Protein AF-A0AAI8XSN9-F1 (afdb_monomer_lite)

Foldseek 3Di:
DDDPPDDAADALVVLCVVVVHDLVNLLVLLVVLVQPDDDDSVNVVCQQVQQDPDDPSSLCSSCVSSVHHSSRYDTDHRDPPCVVVPD

Sequence (87 aa):
MQSTVRGPQVRIRDYREALGISVNHLVDRIKETGYEGSVHPDTIRNVELGHKRASKPLMTAWAKALGLVPLDVWQPEPSKSSRDRVA

Organism: Mycolicibacterium mageritense (NCBI:txid53462)

Radius of gyration: 14.23 Å; chains: 1; bounding box: 39×33×40 Å

InterPro domains:
  IPR001387 Cro/C1-type, helix-turn-helix domain [cd00093] (11-72)
  IPR010982 Lambda repressor-like, DNA-binding domain superfamily [G3DSA:1.10.260.40] (9-75)

pLDDT: mean 86.19, std 15.35, range [42.5, 97.88]

Secondary structure (DSSP, 8-state):
-----PPPPEEHHHHHHHTT--HHHHHHHHHHTT--S---HHHHHHHHTTSSPPPHHHHHHHHHHTT--TTSEE-PPPP--GGGG--

Structure (mmCIF, N/CA/C/O backbone):
data_AF-A0AAI8XSN9-F1
#
_entry.id   AF-A0AAI8XSN9-F1
#
loop_
_atom_site.group_PDB
_atom_site.id
_atom_site.type_symbol
_atom_site.label_atom_id
_atom_site.label_alt_id
_atom_site.label_comp_id
_atom_site.label_asym_id
_atom_site.label_entity_id
_atom_site.label_seq_id
_atom_site.pdbx_PDB_ins_code
_atom_site.Cartn_x
_atom_site.Cartn_y
_atom_site.Cartn_z
_atom_site.occupancy
_atom_site.B_iso_or_equiv
_atom_site.auth_seq_id
_atom_site.auth_comp_id
_atom_site.auth_asym_id
_atom_site.auth_atom_id
_atom_site.pdbx_PDB_model_num
ATOM 1 N N . MET A 1 1 ? 14.074 -22.201 18.991 1.00 48.66 1 MET A N 1
ATOM 2 C CA . MET A 1 1 ? 13.422 -21.025 18.374 1.00 48.66 1 MET A CA 1
ATOM 3 C C . MET A 1 1 ? 12.191 -21.529 17.644 1.00 48.66 1 MET A C 1
ATOM 5 O O . MET A 1 1 ? 12.349 -22.306 16.714 1.00 48.66 1 MET A O 1
ATOM 9 N N . GLN A 1 2 ? 10.985 -21.211 18.119 1.00 45.81 2 GLN A N 1
ATOM 10 C CA . GLN A 1 2 ? 9.757 -21.650 17.449 1.00 45.81 2 GLN A CA 1
ATOM 11 C C . GLN A 1 2 ? 9.594 -20.837 16.162 1.00 45.81 2 GLN A C 1
ATOM 13 O O . GLN A 1 2 ? 9.420 -19.622 16.205 1.00 45.81 2 GLN A O 1
ATOM 18 N N . SER A 1 3 ? 9.701 -21.499 15.015 1.00 49.84 3 SER A N 1
ATOM 19 C CA . SER A 1 3 ? 9.297 -20.952 13.726 1.00 49.84 3 SER A CA 1
ATOM 20 C C . SER A 1 3 ? 7.776 -20.830 13.727 1.00 49.84 3 SER A C 1
ATOM 22 O O . SER A 1 3 ? 7.075 -21.823 13.547 1.00 49.84 3 SER A O 1
ATOM 24 N N . THR A 1 4 ? 7.256 -19.629 13.979 1.00 57.41 4 THR A N 1
ATOM 25 C CA . THR A 1 4 ? 5.835 -19.334 13.779 1.00 57.41 4 THR A CA 1
ATOM 26 C C . THR A 1 4 ? 5.517 -19.592 12.310 1.00 57.41 4 THR A C 1
ATOM 28 O O . THR A 1 4 ? 5.985 -18.859 11.438 1.00 57.41 4 THR A O 1
ATOM 31 N N . VAL A 1 5 ? 4.774 -20.663 12.031 1.00 58.06 5 VAL A N 1
ATOM 32 C CA . VAL A 1 5 ? 4.259 -20.954 10.693 1.00 58.06 5 VAL A CA 1
ATOM 33 C C . VAL A 1 5 ? 3.358 -19.783 10.310 1.00 58.06 5 VAL A C 1
ATOM 35 O O . VAL A 1 5 ? 2.313 -19.574 10.921 1.00 58.06 5 VAL A O 1
ATOM 38 N N . ARG A 1 6 ? 3.811 -18.953 9.367 1.00 63.38 6 ARG A N 1
ATOM 39 C CA . ARG A 1 6 ? 3.008 -17.860 8.813 1.00 63.38 6 ARG A CA 1
ATOM 40 C C . ARG A 1 6 ? 2.088 -18.443 7.746 1.00 63.38 6 ARG A C 1
ATOM 42 O O . ARG A 1 6 ? 2.511 -19.323 6.998 1.00 63.38 6 ARG A O 1
ATOM 49 N N . GLY A 1 7 ? 0.843 -17.973 7.706 1.00 67.81 7 GLY A N 1
ATOM 50 C CA . GLY A 1 7 ? -0.103 -18.333 6.651 1.00 67.81 7 GLY A CA 1
ATOM 51 C C . GLY A 1 7 ? 0.397 -17.921 5.256 1.00 67.81 7 GLY A C 1
ATOM 52 O O . GLY A 1 7 ? 1.417 -17.234 5.138 1.00 67.81 7 GLY A O 1
ATOM 53 N N . PRO A 1 8 ? -0.295 -18.345 4.185 1.00 78.94 8 PRO A N 1
ATOM 54 C CA . PRO A 1 8 ? 0.067 -17.961 2.826 1.00 78.94 8 PRO A CA 1
ATOM 55 C C . PRO A 1 8 ? 0.009 -16.437 2.661 1.00 78.94 8 PRO A C 1
ATOM 57 O O . PRO A 1 8 ? -0.953 -15.797 3.079 1.00 78.94 8 PRO A O 1
ATOM 60 N N . GLN A 1 9 ? 1.033 -15.862 2.031 1.00 87.94 9 GLN A N 1
ATOM 61 C CA . GLN A 1 9 ? 1.055 -14.436 1.708 1.00 87.94 9 GLN A CA 1
ATOM 62 C C . GLN A 1 9 ? 0.328 -14.173 0.383 1.00 87.94 9 GLN A C 1
ATOM 64 O O . GLN A 1 9 ? 0.508 -14.910 -0.588 1.00 87.94 9 GLN A O 1
ATOM 69 N N . VAL A 1 10 ? -0.426 -13.077 0.306 1.00 89.62 10 VAL A N 1
ATOM 70 C CA . VAL A 1 10 ? -1.088 -12.600 -0.917 1.00 89.62 10 VAL A CA 1
ATOM 71 C C . VAL A 1 10 ? -0.299 -11.459 -1.557 1.00 89.62 10 VAL A C 1
ATOM 73 O O . VAL A 1 10 ? 0.321 -10.641 -0.875 1.00 89.62 10 VAL A O 1
ATOM 76 N N . ARG A 1 11 ? -0.301 -11.376 -2.890 1.00 93.62 11 ARG A N 1
ATOM 77 C CA . ARG A 1 11 ? 0.315 -10.239 -3.576 1.00 93.62 11 ARG A CA 1
ATOM 78 C C . ARG A 1 11 ? -0.505 -8.986 -3.286 1.00 93.62 11 ARG A C 1
ATOM 80 O O . ARG A 1 11 ? -1.713 -8.961 -3.505 1.00 93.62 11 ARG A O 1
ATOM 87 N N . ILE A 1 12 ? 0.157 -7.920 -2.845 1.00 92.75 12 ILE A N 1
ATOM 88 C CA . ILE A 1 12 ? -0.529 -6.710 -2.374 1.00 92.75 12 ILE A CA 1
ATOM 89 C C . ILE A 1 12 ? -1.395 -6.039 -3.456 1.00 92.75 12 ILE A C 1
ATOM 91 O O . ILE A 1 12 ? -2.454 -5.489 -3.157 1.00 92.75 12 ILE A O 1
ATOM 95 N N . ARG A 1 13 ? -0.968 -6.146 -4.722 1.00 95.62 13 ARG A N 1
ATOM 96 C CA . ARG A 1 13 ? -1.728 -5.700 -5.895 1.00 95.62 13 ARG A CA 1
ATOM 97 C C . ARG A 1 13 ? -3.031 -6.484 -6.045 1.00 95.62 13 ARG A C 1
ATOM 99 O O . ARG A 1 13 ? -4.090 -5.876 -6.137 1.00 95.62 13 ARG A O 1
ATOM 106 N N . ASP A 1 14 ? -2.940 -7.810 -6.064 1.00 95.31 14 ASP A N 1
ATOM 107 C CA . ASP A 1 14 ? -4.076 -8.694 -6.339 1.00 95.31 14 ASP A CA 1
ATOM 108 C C . ASP A 1 14 ? -5.157 -8.512 -5.268 1.00 95.31 14 ASP A C 1
ATOM 110 O O . ASP A 1 14 ? -6.342 -8.439 -5.578 1.00 95.31 14 ASP A O 1
ATOM 114 N N . TYR A 1 15 ? -4.746 -8.326 -4.009 1.00 94.75 15 TYR A N 1
ATOM 115 C CA . TYR A 1 15 ? -5.675 -8.015 -2.928 1.00 94.75 15 TYR A CA 1
ATOM 116 C C . TYR A 1 15 ? -6.344 -6.641 -3.095 1.00 94.75 15 TYR A C 1
ATOM 118 O O . TYR A 1 15 ? -7.555 -6.519 -2.924 1.00 94.75 15 TYR A O 1
ATOM 126 N N . ARG A 1 16 ? -5.591 -5.599 -3.484 1.00 96.50 16 ARG A N 1
ATOM 127 C CA . ARG A 1 16 ? -6.176 -4.284 -3.802 1.00 96.50 16 ARG A CA 1
ATOM 128 C C . ARG A 1 16 ? -7.212 -4.398 -4.927 1.00 96.50 16 ARG A C 1
ATOM 130 O O . ARG A 1 16 ? -8.285 -3.805 -4.827 1.00 96.50 16 ARG A O 1
ATOM 137 N N . GLU A 1 17 ? -6.879 -5.123 -5.993 1.00 97.19 17 GLU A N 1
ATOM 138 C CA . GLU A 1 17 ? -7.757 -5.325 -7.149 1.00 97.19 17 GLU A CA 1
ATOM 139 C C . GLU A 1 17 ? -9.015 -6.117 -6.771 1.00 97.19 17 GLU A C 1
ATOM 141 O O . GLU A 1 17 ? -10.111 -5.710 -7.151 1.00 97.19 17 GLU A O 1
ATOM 146 N N . ALA A 1 18 ? -8.889 -7.162 -5.947 1.00 95.44 18 ALA A N 1
ATOM 147 C CA . ALA A 1 18 ? -10.023 -7.931 -5.431 1.00 95.44 18 ALA A CA 1
ATOM 148 C C . ALA A 1 18 ? -10.989 -7.086 -4.579 1.00 95.44 18 ALA A C 1
ATOM 150 O O . ALA A 1 18 ? -12.194 -7.325 -4.592 1.00 95.44 18 ALA A O 1
ATOM 151 N N . LEU A 1 19 ? -10.479 -6.067 -3.879 1.00 94.44 19 LEU A N 1
ATOM 152 C CA . LEU A 1 19 ? -11.293 -5.099 -3.137 1.00 94.44 19 LEU A CA 1
ATOM 153 C C . LEU A 1 19 ? -11.908 -3.996 -4.019 1.00 94.44 19 LEU A C 1
ATOM 155 O O . LEU A 1 19 ? -12.602 -3.123 -3.499 1.00 94.44 19 LEU A O 1
ATOM 159 N N . GLY A 1 20 ? -11.628 -3.969 -5.326 1.00 97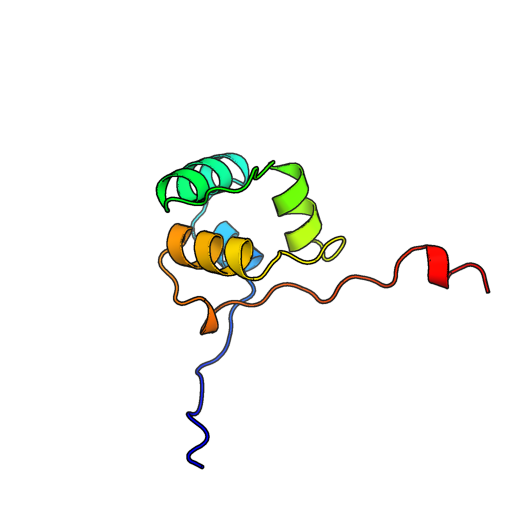.00 20 GLY A N 1
ATOM 160 C CA . GLY A 1 20 ? -12.095 -2.909 -6.227 1.00 97.00 20 GLY A CA 1
ATOM 161 C C . GLY A 1 20 ? -11.496 -1.528 -5.925 1.00 97.00 20 GLY A C 1
ATOM 162 O O . GLY A 1 20 ? -12.040 -0.504 -6.338 1.00 97.00 20 GLY A O 1
ATOM 163 N N . ILE A 1 21 ? -10.378 -1.467 -5.193 1.00 96.69 21 ILE A N 1
ATOM 164 C CA . ILE A 1 21 ? -9.750 -0.208 -4.782 1.00 96.69 21 ILE A CA 1
ATOM 165 C C . ILE A 1 21 ? -8.835 0.295 -5.901 1.00 96.69 21 ILE A C 1
ATOM 167 O O . ILE A 1 21 ? -7.894 -0.382 -6.321 1.00 96.69 21 ILE A O 1
ATOM 171 N N . SER A 1 22 ? -9.068 1.521 -6.370 1.00 97.88 22 SER A N 1
ATOM 172 C CA . SER A 1 22 ? -8.166 2.179 -7.319 1.00 97.88 22 SER A CA 1
ATOM 173 C C . SER A 1 22 ? -6.854 2.597 -6.645 1.00 97.88 22 SER A C 1
ATOM 175 O O . SER A 1 22 ? -6.790 2.796 -5.434 1.00 97.88 22 SER A O 1
ATOM 177 N N . VAL A 1 23 ? -5.791 2.789 -7.431 1.00 97.75 23 VAL A N 1
ATOM 178 C CA . VAL A 1 23 ? -4.499 3.268 -6.904 1.00 97.75 23 VAL A CA 1
ATOM 179 C C . VAL A 1 23 ? -4.631 4.634 -6.218 1.00 97.75 23 VAL A C 1
ATOM 181 O O . VAL A 1 23 ? -4.019 4.850 -5.177 1.00 97.75 23 VAL A O 1
ATOM 184 N N . ASN A 1 24 ? -5.439 5.543 -6.768 1.00 97.19 24 ASN A N 1
ATOM 185 C CA . ASN A 1 24 ? -5.642 6.866 -6.170 1.00 97.19 24 ASN A CA 1
ATOM 186 C C . ASN A 1 24 ? -6.351 6.753 -4.815 1.00 97.19 24 ASN A C 1
ATOM 188 O O . ASN A 1 24 ? -5.893 7.330 -3.838 1.00 97.19 24 ASN A O 1
ATOM 192 N N . HIS A 1 25 ? -7.395 5.925 -4.731 1.00 97.56 25 HIS A N 1
ATOM 193 C CA . HIS A 1 25 ? -8.093 5.692 -3.469 1.00 97.56 25 HIS A CA 1
ATOM 194 C C . HIS A 1 25 ? -7.181 5.015 -2.433 1.00 97.56 25 HIS A C 1
ATOM 196 O O . HIS A 1 25 ? -7.196 5.372 -1.259 1.00 97.56 25 HIS A O 1
ATOM 202 N N . LEU A 1 26 ? -6.325 4.080 -2.855 1.00 97.38 26 LEU A N 1
ATOM 203 C CA . LEU A 1 26 ? -5.314 3.506 -1.969 1.00 97.38 26 LEU A CA 1
ATOM 204 C C . LEU A 1 26 ? -4.358 4.575 -1.417 1.00 97.38 26 LEU A C 1
ATOM 206 O O . LEU A 1 26 ? -4.032 4.536 -0.235 1.00 97.38 26 LEU A O 1
ATOM 210 N N . VAL A 1 27 ? -3.888 5.502 -2.255 1.00 97.06 27 VAL A N 1
ATOM 211 C CA . VAL A 1 27 ? -3.002 6.594 -1.821 1.00 97.06 27 VAL A CA 1
ATOM 212 C C . VAL A 1 27 ? -3.653 7.413 -0.709 1.00 97.06 27 VAL A C 1
ATOM 214 O O . VAL A 1 27 ? -2.987 7.722 0.277 1.00 97.06 27 VAL A O 1
ATOM 217 N N . ASP A 1 28 ? -4.943 7.713 -0.828 1.00 95.88 28 ASP A N 1
ATOM 218 C CA . ASP A 1 28 ? -5.668 8.454 0.204 1.00 95.88 28 ASP A CA 1
ATOM 219 C C . ASP A 1 28 ? -5.803 7.638 1.496 1.00 95.88 28 ASP A C 1
ATOM 221 O O . ASP A 1 28 ? -5.427 8.122 2.563 1.00 95.88 28 ASP A O 1
ATOM 225 N N . ARG A 1 29 ? -6.152 6.350 1.397 1.00 97.00 29 ARG A N 1
ATOM 226 C CA . ARG A 1 29 ? -6.190 5.443 2.559 1.00 97.00 29 ARG A CA 1
ATOM 227 C C . ARG A 1 29 ? -4.831 5.277 3.240 1.00 97.00 29 ARG A C 1
ATOM 229 O O . ARG A 1 29 ? -4.770 5.128 4.454 1.00 97.00 29 ARG A O 1
ATOM 236 N N . ILE A 1 30 ? -3.723 5.301 2.493 1.00 96.44 30 ILE A N 1
ATOM 237 C CA . ILE A 1 30 ? -2.370 5.258 3.074 1.00 96.44 30 ILE A CA 1
ATOM 238 C C . ILE A 1 30 ? -2.105 6.511 3.914 1.00 96.44 30 ILE A C 1
ATOM 240 O O . ILE A 1 30 ? -1.556 6.387 5.011 1.00 96.44 30 ILE A O 1
ATOM 244 N N . LYS A 1 31 ? -2.514 7.700 3.452 1.00 93.50 31 LYS A N 1
ATOM 245 C CA . LYS A 1 31 ? -2.361 8.946 4.226 1.00 93.50 31 LYS A CA 1
ATOM 246 C C . LYS A 1 31 ? -3.146 8.883 5.538 1.00 93.50 31 LYS A C 1
ATOM 248 O O . LYS A 1 31 ? -2.623 9.272 6.577 1.00 93.50 31 LYS A O 1
ATOM 253 N N . GLU A 1 32 ? -4.345 8.302 5.512 1.00 93.75 32 GLU A N 1
ATOM 254 C CA . GLU A 1 32 ? -5.187 8.100 6.701 1.00 93.75 32 GLU A CA 1
ATOM 255 C C . GLU A 1 32 ? -4.549 7.174 7.754 1.00 93.75 32 GLU A C 1
ATOM 257 O O . GLU A 1 32 ? -4.920 7.227 8.924 1.00 93.75 32 GLU A O 1
ATOM 262 N N . THR A 1 33 ? -3.547 6.360 7.392 1.00 92.44 33 THR A N 1
ATOM 263 C CA . THR A 1 33 ? -2.827 5.510 8.363 1.00 92.44 33 THR A CA 1
ATOM 264 C C . THR A 1 33 ? -1.802 6.256 9.227 1.00 92.44 33 THR A C 1
ATOM 266 O O . THR A 1 33 ? -1.168 5.625 10.078 1.00 92.44 33 THR A O 1
ATOM 269 N N . GLY A 1 34 ? -1.605 7.562 9.006 1.00 89.31 34 GLY A N 1
ATOM 270 C CA . GLY A 1 34 ? -0.529 8.339 9.635 1.00 89.31 34 GLY A CA 1
ATOM 271 C C . GLY A 1 34 ? 0.835 8.098 8.983 1.00 89.31 34 GLY A C 1
ATOM 272 O O . GLY A 1 34 ? 1.869 8.116 9.647 1.00 89.31 34 GLY A O 1
ATOM 273 N N . TYR A 1 35 ? 0.854 7.779 7.685 1.00 92.81 35 TYR A N 1
ATOM 274 C CA . TYR A 1 35 ? 2.101 7.637 6.943 1.00 92.81 35 TYR A CA 1
ATOM 275 C C . TYR A 1 35 ? 2.717 9.016 6.669 1.00 92.81 35 TYR A C 1
ATOM 277 O O . TYR A 1 35 ? 2.233 9.758 5.823 1.00 92.81 35 TYR A O 1
ATOM 285 N N . GLU A 1 36 ? 3.826 9.317 7.345 1.00 88.44 36 GLU A N 1
ATOM 286 C CA . GLU A 1 36 ? 4.559 10.595 7.242 1.00 88.44 36 GLU A CA 1
ATOM 287 C C . GLU A 1 36 ? 5.337 10.779 5.920 1.00 88.44 36 GLU A C 1
ATOM 289 O O . GLU A 1 36 ? 5.958 11.813 5.680 1.00 88.44 36 GLU A O 1
ATOM 294 N N . GLY A 1 37 ? 5.369 9.761 5.054 1.00 86.75 37 GLY A N 1
A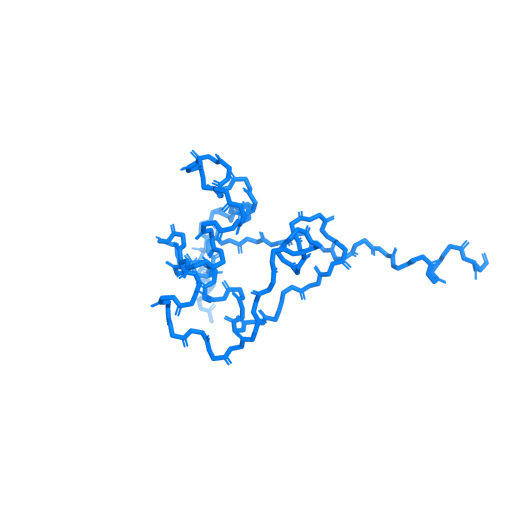TOM 295 C CA . GLY A 1 37 ? 6.058 9.838 3.76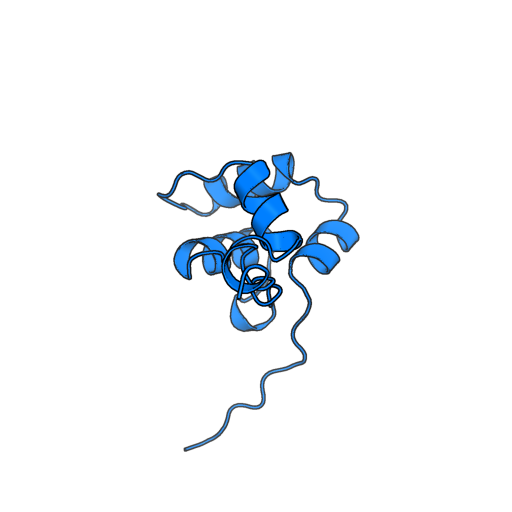7 1.00 86.75 37 GLY A CA 1
ATOM 296 C C . GLY A 1 37 ? 5.158 10.346 2.640 1.00 86.75 37 GLY A C 1
ATOM 297 O O . GLY A 1 37 ? 3.941 10.183 2.654 1.00 86.75 37 GLY A O 1
ATOM 298 N N . SER A 1 38 ? 5.770 10.889 1.586 1.00 86.88 38 SER A N 1
ATOM 299 C CA . SER A 1 38 ? 5.045 11.177 0.345 1.00 86.88 38 SER A CA 1
ATOM 300 C C . SER A 1 38 ? 4.790 9.885 -0.434 1.00 86.88 38 SER A C 1
ATOM 302 O O . SER A 1 38 ? 5.723 9.138 -0.745 1.00 86.88 38 SER A O 1
ATOM 304 N N . VAL A 1 39 ? 3.525 9.619 -0.767 1.00 92.06 39 VAL A N 1
ATOM 305 C CA . VAL A 1 39 ? 3.129 8.493 -1.616 1.00 92.06 39 VAL A CA 1
ATOM 306 C C . VAL A 1 39 ? 2.381 9.011 -2.844 1.00 92.06 39 VAL A C 1
ATOM 308 O O . VAL A 1 39 ? 1.342 9.658 -2.745 1.00 92.06 39 VAL A O 1
ATOM 311 N N . HIS A 1 40 ? 2.943 8.744 -4.023 1.00 94.94 40 HIS A N 1
ATOM 312 C CA . HIS A 1 40 ? 2.355 9.107 -5.312 1.00 94.94 40 HIS A CA 1
ATOM 313 C C . HIS A 1 40 ? 1.766 7.859 -5.990 1.00 94.94 40 HIS A C 1
ATOM 315 O O . HIS A 1 40 ? 2.369 6.784 -5.873 1.00 94.94 40 HIS A O 1
ATOM 321 N N . PRO A 1 41 ? 0.660 7.969 -6.752 1.00 96.75 41 PRO A N 1
ATOM 322 C CA . PRO A 1 41 ? 0.097 6.856 -7.520 1.00 96.75 41 PRO A CA 1
ATOM 323 C C . PRO A 1 41 ? 1.125 6.096 -8.370 1.00 96.75 41 PRO A C 1
ATOM 325 O O . PRO A 1 41 ? 1.106 4.868 -8.430 1.00 96.75 41 PRO A O 1
ATOM 328 N N . ASP A 1 42 ? 2.083 6.798 -8.974 1.00 96.25 42 ASP A N 1
ATOM 329 C CA . ASP A 1 42 ? 3.126 6.151 -9.782 1.00 96.25 42 ASP A CA 1
ATOM 330 C C . ASP A 1 42 ? 4.131 5.361 -8.947 1.00 96.25 42 ASP A C 1
ATOM 332 O O . ASP A 1 42 ? 4.674 4.363 -9.418 1.00 96.25 42 ASP A O 1
ATOM 336 N N . THR A 1 43 ? 4.380 5.762 -7.700 1.00 94.25 43 THR A N 1
ATOM 337 C CA . THR A 1 43 ? 5.196 4.965 -6.776 1.00 94.25 43 THR A CA 1
ATOM 338 C C . THR A 1 43 ? 4.507 3.637 -6.493 1.00 94.25 43 THR A C 1
ATOM 340 O O . THR A 1 43 ? 5.154 2.598 -6.592 1.00 94.25 43 THR A O 1
ATOM 343 N N . ILE A 1 44 ? 3.197 3.662 -6.229 1.00 96.38 44 ILE A N 1
ATOM 344 C CA . ILE A 1 44 ? 2.388 2.455 -6.035 1.00 96.38 44 ILE A CA 1
ATOM 345 C C . ILE A 1 44 ? 2.454 1.564 -7.278 1.00 96.38 44 ILE A C 1
ATOM 347 O O . ILE A 1 44 ? 2.891 0.424 -7.168 1.00 96.38 44 ILE A O 1
ATOM 351 N N . ARG A 1 45 ? 2.139 2.087 -8.472 1.00 96.06 45 ARG A N 1
ATOM 352 C CA . ARG A 1 45 ? 2.181 1.307 -9.726 1.00 96.06 45 ARG A CA 1
ATOM 353 C C . ARG A 1 45 ? 3.545 0.671 -9.975 1.00 96.06 45 ARG A C 1
ATOM 355 O O . ARG A 1 45 ? 3.628 -0.508 -10.303 1.00 96.06 45 ARG A O 1
ATOM 362 N N . ASN A 1 46 ? 4.622 1.432 -9.783 1.00 94.44 46 ASN A N 1
ATOM 363 C CA . ASN A 1 46 ? 5.976 0.913 -9.944 1.00 94.44 46 ASN A CA 1
ATOM 364 C C . ASN A 1 46 ? 6.280 -0.225 -8.965 1.00 94.44 46 ASN A C 1
ATOM 366 O O . ASN A 1 46 ? 6.978 -1.164 -9.333 1.00 94.44 46 ASN A O 1
ATOM 370 N N . VAL A 1 47 ? 5.765 -0.166 -7.737 1.00 94.56 47 VAL A N 1
ATOM 371 C CA . VAL A 1 47 ? 5.894 -1.270 -6.780 1.00 94.56 47 VAL A CA 1
ATOM 372 C C . VAL A 1 47 ? 5.056 -2.475 -7.204 1.00 94.56 47 VAL A C 1
ATOM 374 O O . VAL A 1 47 ? 5.559 -3.594 -7.234 1.00 94.56 47 VAL A O 1
ATOM 377 N N . GLU A 1 48 ? 3.800 -2.264 -7.596 1.00 95.06 48 GLU A N 1
ATOM 378 C CA . GLU A 1 48 ? 2.900 -3.344 -8.021 1.00 95.06 48 GLU A CA 1
ATOM 379 C C . GLU A 1 48 ? 3.422 -4.119 -9.232 1.00 95.06 48 GLU A C 1
ATOM 381 O O . GLU A 1 48 ? 3.198 -5.328 -9.342 1.00 95.06 48 GLU A O 1
ATOM 386 N N . LEU A 1 49 ? 4.122 -3.426 -10.131 1.00 93.38 49 LEU A N 1
ATOM 387 C CA . LEU A 1 49 ? 4.742 -3.983 -11.331 1.00 93.38 49 LEU A CA 1
ATOM 388 C C . LEU A 1 49 ? 6.151 -4.544 -11.087 1.00 93.38 49 LEU A C 1
ATOM 390 O O . LEU A 1 49 ? 6.721 -5.148 -11.990 1.00 93.38 49 LEU A O 1
ATOM 394 N N . GLY A 1 50 ? 6.718 -4.368 -9.889 1.00 92.81 50 GLY A N 1
ATOM 395 C CA . GLY A 1 50 ? 8.083 -4.802 -9.587 1.00 92.81 50 GLY A CA 1
ATOM 396 C C . GLY A 1 50 ? 9.167 -3.924 -10.216 1.00 92.81 50 GLY A C 1
ATOM 397 O O . GLY A 1 50 ? 10.303 -4.351 -10.350 1.00 92.81 50 GLY A O 1
ATOM 398 N N . HIS A 1 51 ? 8.870 -2.690 -10.612 1.00 91.38 51 HIS A N 1
ATOM 399 C CA . HIS A 1 51 ? 9.889 -1.726 -11.048 1.00 91.38 51 HIS A CA 1
ATOM 400 C C . HIS A 1 51 ? 10.603 -1.055 -9.870 1.00 91.38 51 HIS A C 1
ATOM 402 O O . HIS A 1 51 ? 11.730 -0.580 -10.006 1.00 91.38 51 HIS A O 1
ATOM 408 N N . LYS A 1 52 ? 9.947 -0.988 -8.706 1.00 91.12 52 LYS A N 1
ATOM 409 C CA . LYS A 1 52 ? 10.495 -0.427 -7.466 1.00 91.12 52 LYS A CA 1
ATOM 410 C C . LYS A 1 52 ? 10.169 -1.325 -6.283 1.00 91.12 52 LYS A C 1
ATOM 412 O O . LYS A 1 52 ? 9.204 -2.078 -6.307 1.00 91.12 52 LYS A O 1
ATOM 417 N N . ARG A 1 53 ? 10.950 -1.178 -5.213 1.00 91.88 53 ARG A N 1
ATOM 418 C CA . ARG A 1 53 ? 10.658 -1.789 -3.916 1.00 91.88 53 ARG A CA 1
ATOM 419 C C . ARG A 1 53 ? 10.033 -0.751 -2.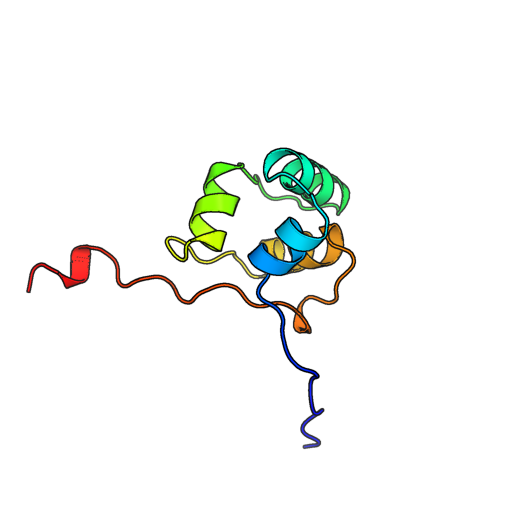993 1.00 91.88 53 ARG A C 1
ATOM 421 O O . ARG A 1 53 ? 10.623 0.310 -2.790 1.00 91.88 53 ARG A O 1
ATOM 428 N N . ALA A 1 54 ? 8.877 -1.050 -2.407 1.00 93.31 54 ALA A N 1
ATOM 429 C CA . ALA A 1 54 ? 8.355 -0.244 -1.312 1.00 93.31 54 ALA A CA 1
ATOM 430 C C . ALA A 1 54 ? 9.295 -0.345 -0.109 1.00 93.31 54 ALA A C 1
ATOM 432 O O . ALA A 1 54 ? 9.797 -1.425 0.226 1.00 93.31 54 ALA A O 1
ATOM 433 N N . SER A 1 55 ? 9.505 0.786 0.560 1.00 93.31 55 SER A N 1
ATOM 434 C CA . SER A 1 55 ? 10.173 0.812 1.857 1.00 93.31 55 SER A CA 1
ATOM 435 C C . SER A 1 55 ? 9.338 0.055 2.898 1.00 93.31 55 SER A C 1
ATOM 437 O O . SER A 1 55 ? 8.121 -0.080 2.757 1.00 93.31 55 SER A O 1
ATOM 439 N N . LYS A 1 56 ? 9.973 -0.430 3.975 1.00 92.44 56 LYS A N 1
ATOM 440 C CA . LYS A 1 56 ? 9.252 -1.123 5.060 1.00 92.44 56 LYS A CA 1
ATOM 441 C C . LYS A 1 56 ? 8.119 -0.269 5.662 1.00 92.44 56 LYS A C 1
ATOM 443 O O . LYS A 1 56 ? 7.032 -0.815 5.831 1.00 92.44 56 LYS A O 1
ATOM 448 N N . PRO A 1 57 ? 8.308 1.039 5.946 1.00 94.62 57 PRO A N 1
ATOM 449 C CA . PRO A 1 57 ? 7.222 1.877 6.457 1.00 94.62 57 PRO A CA 1
ATOM 450 C C . PRO A 1 57 ? 6.053 1.997 5.475 1.00 94.62 57 PRO A C 1
ATOM 452 O O . PRO A 1 57 ? 4.904 1.867 5.889 1.00 94.62 57 PRO A O 1
ATOM 455 N N . LEU A 1 58 ? 6.342 2.165 4.178 1.00 94.88 58 LEU A N 1
ATOM 456 C CA . LEU A 1 58 ? 5.308 2.231 3.144 1.00 94.88 58 LEU A CA 1
ATOM 457 C C . LEU A 1 58 ? 4.542 0.908 3.033 1.00 94.88 58 LEU A C 1
ATOM 459 O O . LEU A 1 58 ? 3.320 0.922 2.966 1.00 94.88 58 LEU A O 1
ATOM 463 N N . MET A 1 59 ? 5.238 -0.232 3.060 1.00 94.88 59 MET A N 1
ATOM 464 C CA . MET A 1 59 ? 4.597 -1.551 3.013 1.00 94.88 59 MET A CA 1
ATOM 465 C C . MET A 1 59 ? 3.667 -1.773 4.211 1.00 94.88 59 MET A C 1
ATOM 467 O O . MET A 1 59 ? 2.549 -2.256 4.054 1.00 94.88 59 MET A O 1
ATOM 471 N N . THR A 1 60 ? 4.101 -1.372 5.408 1.00 94.50 60 THR A N 1
ATOM 472 C CA . THR A 1 60 ? 3.279 -1.450 6.621 1.00 94.50 60 THR A CA 1
ATOM 473 C C . THR A 1 60 ? 2.037 -0.568 6.522 1.00 94.50 60 THR A C 1
ATOM 475 O O . THR A 1 60 ? 0.942 -1.023 6.846 1.00 94.50 60 THR A O 1
ATOM 478 N N . ALA A 1 61 ? 2.192 0.681 6.076 1.00 95.88 61 ALA A N 1
ATOM 479 C CA . ALA A 1 61 ? 1.078 1.606 5.887 1.00 95.88 61 ALA A CA 1
ATOM 480 C C . ALA A 1 61 ? 0.090 1.095 4.831 1.00 95.88 61 ALA A C 1
ATOM 482 O O . ALA A 1 61 ? -1.116 1.128 5.041 1.00 95.88 61 ALA A O 1
ATOM 483 N N . TRP A 1 62 ? 0.592 0.540 3.730 1.00 96.31 62 TRP A N 1
ATOM 484 C CA . TRP A 1 62 ? -0.224 -0.038 2.669 1.00 96.31 62 TRP A CA 1
ATOM 485 C C . TRP A 1 62 ? -1.013 -1.262 3.152 1.00 96.31 62 TRP A C 1
ATOM 487 O O . TRP A 1 62 ? -2.225 -1.318 2.954 1.00 96.31 62 TRP A O 1
ATOM 497 N N . ALA A 1 63 ? -0.379 -2.205 3.854 1.00 95.00 63 ALA A N 1
ATOM 498 C CA . ALA A 1 63 ? -1.088 -3.346 4.436 1.00 95.00 63 ALA A CA 1
ATOM 499 C C . ALA A 1 63 ? -2.218 -2.888 5.373 1.00 95.00 63 ALA A C 1
ATOM 501 O O . ALA A 1 63 ? -3.361 -3.310 5.209 1.00 95.00 63 ALA A O 1
ATOM 502 N N . LYS A 1 64 ? -1.929 -1.936 6.274 1.00 95.06 64 LYS A N 1
ATOM 503 C CA . LYS A 1 64 ? -2.934 -1.327 7.159 1.00 95.06 64 LYS A CA 1
ATOM 504 C C . LYS A 1 64 ? -4.060 -0.648 6.380 1.00 95.06 64 LYS A C 1
ATOM 506 O O . LYS A 1 64 ? -5.224 -0.854 6.705 1.00 95.06 64 LYS A O 1
ATOM 511 N N . ALA A 1 65 ? -3.726 0.109 5.335 1.00 95.69 65 ALA A N 1
ATOM 512 C CA . ALA A 1 65 ? -4.698 0.776 4.476 1.00 95.69 65 ALA A CA 1
ATOM 513 C C . ALA A 1 65 ? -5.650 -0.225 3.813 1.00 95.69 65 ALA A C 1
ATOM 515 O O . ALA A 1 65 ? -6.801 0.114 3.579 1.00 95.69 65 ALA A O 1
ATOM 516 N N . LEU A 1 66 ? -5.211 -1.460 3.561 1.00 94.38 66 LEU A N 1
ATOM 517 C CA . LEU A 1 66 ? -6.030 -2.547 3.017 1.00 94.38 66 LEU A CA 1
ATOM 518 C C . LEU A 1 66 ? -6.689 -3.429 4.098 1.00 94.38 66 LEU A C 1
ATOM 520 O O . LEU A 1 66 ? -7.409 -4.364 3.760 1.00 94.38 66 LEU A O 1
ATOM 524 N N . GLY A 1 67 ? -6.488 -3.134 5.386 1.00 92.25 67 GLY A N 1
ATOM 525 C CA . GLY A 1 67 ? -7.025 -3.929 6.495 1.00 92.25 67 GLY A CA 1
ATOM 526 C C . GLY A 1 67 ? -6.291 -5.254 6.729 1.00 92.25 67 GLY A C 1
ATOM 527 O O . GLY A 1 67 ? -6.873 -6.178 7.287 1.00 92.25 67 GLY A O 1
ATOM 528 N N . LEU A 1 68 ? -5.034 -5.362 6.294 1.00 90.44 68 LEU A N 1
ATOM 529 C CA . LEU A 1 68 ? -4.197 -6.555 6.429 1.00 90.44 68 LEU A CA 1
ATOM 530 C C . LEU A 1 68 ? -3.058 -6.358 7.432 1.00 90.44 68 LEU A C 1
ATOM 532 O O . LEU A 1 68 ? -2.601 -5.239 7.691 1.00 90.44 68 LEU A O 1
ATOM 536 N N . VAL A 1 69 ? -2.529 -7.472 7.942 1.00 88.75 69 VAL A N 1
ATOM 537 C CA . VAL A 1 69 ? -1.256 -7.473 8.667 1.00 88.75 69 VAL A CA 1
ATOM 538 C C . VAL A 1 69 ? -0.116 -7.392 7.641 1.00 88.75 69 VAL A C 1
ATOM 540 O O . VAL A 1 69 ? -0.153 -8.098 6.634 1.00 88.75 69 VAL A O 1
ATOM 543 N N . PRO A 1 70 ? 0.950 -6.598 7.871 1.00 85.31 70 PRO A N 1
ATOM 544 C CA . PRO A 1 70 ? 2.073 -6.487 6.927 1.00 85.31 70 PRO A CA 1
ATOM 545 C C . PRO A 1 70 ? 2.770 -7.811 6.587 1.00 85.31 70 PRO A C 1
ATOM 547 O O . PRO A 1 70 ? 3.515 -7.881 5.616 1.00 85.31 70 PRO A O 1
ATOM 550 N N . LEU A 1 71 ? 2.570 -8.846 7.404 1.00 86.06 71 LEU A N 1
ATOM 551 C CA . LEU A 1 71 ? 3.136 -10.175 7.201 1.00 86.06 71 LEU A CA 1
ATOM 552 C C . LEU A 1 71 ? 2.323 -11.035 6.230 1.00 86.06 71 LEU A C 1
ATOM 554 O O . LEU A 1 71 ? 2.873 -12.013 5.728 1.00 86.06 71 LEU A O 1
ATOM 558 N N . ASP A 1 72 ? 1.077 -10.659 5.944 1.00 87.12 72 ASP A N 1
ATOM 559 C CA . ASP A 1 72 ? 0.170 -11.403 5.066 1.00 87.12 72 ASP A CA 1
ATOM 560 C C . ASP A 1 72 ? 0.295 -10.962 3.604 1.00 87.12 72 ASP A C 1
ATOM 562 O O . ASP A 1 72 ? -0.300 -11.569 2.719 1.00 87.12 72 ASP A O 1
ATOM 566 N N . VAL A 1 73 ? 1.082 -9.916 3.325 1.00 89.44 73 VAL A N 1
ATOM 567 C CA . VAL A 1 73 ? 1.251 -9.353 1.982 1.00 89.44 73 VAL A CA 1
ATOM 568 C C . VAL A 1 73 ? 2.687 -9.425 1.488 1.00 89.44 73 VAL A C 1
ATOM 570 O O . VAL A 1 73 ? 3.641 -9.277 2.252 1.00 89.44 73 VAL A O 1
ATOM 573 N N . TRP A 1 74 ? 2.842 -9.580 0.175 1.00 92.50 74 TRP A N 1
ATOM 574 C CA . TRP A 1 74 ? 4.128 -9.464 -0.508 1.00 92.50 74 TRP A CA 1
ATOM 575 C C . TRP A 1 74 ? 4.042 -8.562 -1.749 1.00 92.50 74 TRP A C 1
ATOM 577 O O . TRP A 1 74 ? 2.976 -8.349 -2.333 1.00 92.50 74 TRP A O 1
ATOM 587 N N . GLN A 1 75 ? 5.192 -8.016 -2.148 1.00 90.94 75 GLN A N 1
ATOM 588 C CA . GLN A 1 75 ? 5.391 -7.273 -3.398 1.00 90.94 75 GLN A CA 1
ATOM 589 C C . GLN A 1 75 ? 6.362 -8.038 -4.299 1.00 90.94 75 GLN A C 1
ATOM 591 O O . GLN A 1 75 ? 7.245 -8.710 -3.762 1.00 90.94 75 GLN A O 1
ATOM 596 N N . PRO A 1 76 ? 6.264 -7.904 -5.631 1.00 91.06 76 PRO A N 1
ATOM 597 C CA . PRO A 1 76 ? 7.236 -8.494 -6.541 1.00 91.06 76 PRO A CA 1
ATOM 598 C C . PRO A 1 76 ? 8.671 -8.095 -6.214 1.00 91.06 76 PRO A C 1
ATOM 600 O O . PRO A 1 76 ? 8.939 -6.958 -5.815 1.00 91.06 76 PRO A O 1
ATOM 603 N N . GLU A 1 77 ? 9.595 -9.027 -6.437 1.00 86.56 77 GLU A N 1
ATOM 604 C CA . GLU A 1 77 ?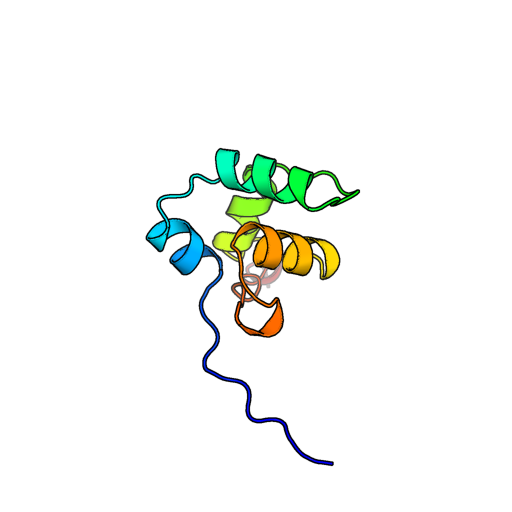 11.011 -8.683 -6.464 1.00 86.56 77 GLU A CA 1
ATOM 605 C C . GLU A 1 77 ? 11.269 -7.691 -7.606 1.00 86.56 77 GLU A C 1
ATOM 607 O O . GLU A 1 77 ? 10.662 -7.825 -8.677 1.00 86.56 77 GLU A O 1
ATOM 612 N N . PRO A 1 78 ? 12.141 -6.687 -7.401 1.00 83.19 78 PRO A N 1
ATOM 613 C CA . PRO A 1 78 ? 12.453 -5.735 -8.446 1.00 83.19 78 PRO A CA 1
ATOM 614 C C . PRO A 1 78 ? 12.945 -6.466 -9.698 1.00 83.19 78 PRO A C 1
ATOM 616 O O . PRO A 1 78 ? 13.928 -7.207 -9.640 1.00 83.19 78 PRO A O 1
ATOM 619 N N . SER A 1 79 ? 12.285 -6.260 -10.840 1.00 76.38 79 SER A N 1
ATOM 620 C CA . SER A 1 79 ? 12.801 -6.722 -12.124 1.00 76.38 79 SER A CA 1
ATOM 621 C C . SER A 1 79 ? 14.206 -6.150 -12.282 1.00 76.38 79 SER A C 1
ATOM 623 O O . SER A 1 79 ? 14.367 -4.938 -12.100 1.00 76.38 79 SER A O 1
ATOM 625 N N . LYS A 1 80 ? 15.201 -6.996 -12.591 1.00 63.88 80 LYS A N 1
ATOM 626 C CA . LYS A 1 80 ? 16.585 -6.557 -12.82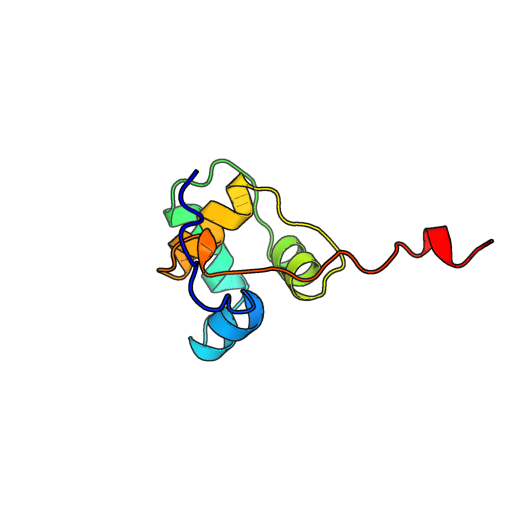4 1.00 63.88 80 LYS A CA 1
ATOM 627 C C . LYS A 1 80 ? 16.569 -5.275 -13.653 1.00 63.88 80 LYS A C 1
ATOM 629 O O . LYS A 1 80 ? 15.947 -5.232 -14.718 1.00 63.88 80 LYS A O 1
ATOM 634 N N . SER A 1 81 ? 17.173 -4.226 -13.096 1.00 54.72 81 SER A N 1
ATOM 635 C CA . SER A 1 81 ? 17.263 -2.912 -13.727 1.00 54.72 81 SER A CA 1
ATOM 636 C C . SER A 1 81 ? 17.772 -3.072 -15.158 1.00 54.72 81 SER A C 1
ATOM 638 O O . SER A 1 81 ? 18.590 -3.953 -15.424 1.00 54.72 81 SER A O 1
ATOM 640 N N . SER A 1 82 ? 17.344 -2.212 -16.087 1.00 52.78 82 SER A N 1
ATOM 641 C CA . SER A 1 82 ? 17.876 -2.223 -17.459 1.00 52.78 82 SER A CA 1
ATOM 642 C C . SER A 1 82 ? 19.408 -2.093 -17.511 1.00 52.78 82 SER A C 1
ATOM 644 O O . SER A 1 82 ? 20.000 -2.457 -18.522 1.00 52.78 82 SER A O 1
ATOM 646 N N . ARG A 1 83 ? 20.051 -1.662 -16.412 1.00 52.50 83 ARG A N 1
ATOM 647 C CA . ARG A 1 83 ? 21.508 -1.705 -16.216 1.00 52.50 83 ARG A CA 1
ATOM 648 C C . ARG A 1 83 ? 22.132 -3.099 -16.353 1.00 52.50 83 ARG A C 1
ATOM 650 O O . ARG A 1 83 ? 23.281 -3.163 -16.757 1.00 52.50 83 ARG A O 1
ATOM 657 N N . ASP A 1 84 ? 21.398 -4.180 -16.093 1.00 52.56 84 ASP A N 1
ATOM 658 C CA . ASP A 1 84 ? 21.914 -5.554 -16.230 1.00 52.56 84 ASP A CA 1
ATOM 659 C C . ASP A 1 84 ? 21.774 -6.119 -17.659 1.00 52.56 84 ASP A C 1
ATOM 661 O O . ASP A 1 84 ? 22.213 -7.235 -17.919 1.00 52.56 84 ASP A O 1
ATOM 665 N N . ARG A 1 85 ? 21.132 -5.397 -18.593 1.00 53.41 85 ARG A N 1
ATOM 666 C CA . ARG A 1 85 ? 20.927 -5.854 -19.988 1.00 53.41 85 ARG A CA 1
ATOM 667 C C . ARG A 1 85 ? 21.999 -5.362 -20.968 1.00 53.41 85 ARG A C 1
ATOM 669 O O . ARG A 1 85 ? 21.910 -5.654 -22.155 1.00 53.41 85 ARG A O 1
ATOM 676 N N . VAL A 1 86 ? 22.974 -4.603 -20.476 1.00 50.06 86 VAL A N 1
ATOM 677 C CA . VAL A 1 86 ? 24.142 -4.105 -21.214 1.00 50.06 86 VAL A CA 1
ATOM 678 C C . VAL A 1 86 ? 25.393 -4.612 -20.501 1.00 50.06 86 VAL A C 1
ATOM 680 O O . VAL A 1 86 ? 26.075 -3.867 -19.803 1.00 50.06 86 VAL A O 1
ATOM 683 N N . ALA A 1 87 ? 25.634 -5.915 -20.624 1.00 42.50 87 ALA A N 1
ATOM 684 C CA . ALA A 1 87 ? 26.894 -6.576 -20.309 1.00 42.50 87 ALA A CA 1
ATOM 685 C C . ALA A 1 87 ? 27.158 -7.629 -21.387 1.00 42.50 87 ALA A C 1
ATOM 687 O O . ALA A 1 87 ? 26.173 -8.292 -21.791 1.00 42.50 87 ALA A O 1
#